Protein AF-A0A531LG54-F1 (afdb_monomer)

pLDDT: mean 94.02, std 7.64, range [58.91, 98.5]

Foldseek 3Di:
DPLVPDDPVLNVLLVQLVVVCVVVVNPDRDVVSSVVSVVVDPPD

Radius of gyration: 10.51 Å; Cα contacts (8 Å, |Δi|>4): 22; chains: 1; bounding box: 26×16×26 Å

Solvent-accessible surface area (backbone atoms only — not comparable to full-atom values): 2742 Å² total; per-residue (Å²): 133,74,65,86,80,50,55,71,69,56,50,49,48,52,52,53,16,49,52,50,24,55,76,68,72,42,92,62,84,53,71,68,36,43,52,51,48,59,74,70,42,92,81,120

Secondary structure (DSSP, 8-state):
--GGGS-HHHHHHHHHHHHHHHHTT-SS--HHHHHHHHHS-TT-

Nearest PDB structures (foldseek):
  5fug-assembly1_H  TM=7.741E-01  e=3.712E+00  Homo sapiens
  7vcq-assembly2_E  TM=7.055E-01  e=2.842E+00  Homo sapiens
  8vfz-assembly1_H  TM=7.547E-01  e=4.242E+00  Homo sapiens
  7ccq-assembly1_D  TM=7.867E-01  e=5.922E+00  Homo sapiens
  7pfc-assembly1_D  TM=7.538E-01  e=5.922E+00  Homo sapiens

Sequence (44 aa):
MNLEKYSERVRGFIQSAQTLALSRNHQQFTPEHILKVLVDDDEG

Mean predicted aligned error: 2.88 Å

Structure (mmCIF, N/CA/C/O backbone):
data_AF-A0A531LG54-F1
#
_entry.id   AF-A0A531LG54-F1
#
loop_
_atom_site.group_PDB
_atom_site.id
_atom_site.type_symbol
_atom_site.label_atom_id
_atom_site.label_alt_id
_atom_site.label_comp_id
_atom_site.label_asym_id
_atom_site.label_entity_id
_atom_site.label_seq_id
_atom_site.pdbx_PDB_ins_code
_atom_site.Cartn_x
_atom_site.Cartn_y
_atom_site.Cartn_z
_atom_site.occupancy
_atom_site.B_iso_or_equiv
_atom_site.auth_seq_id
_atom_site.auth_comp_id
_atom_site.auth_asym_id
_atom_site.auth_atom_id
_atom_site.pdbx_PDB_model_num
ATOM 1 N N . MET A 1 1 ? 11.467 -5.202 4.433 1.00 79.75 1 MET A N 1
ATOM 2 C CA . MET A 1 1 ? 11.480 -4.784 3.013 1.00 79.75 1 MET A CA 1
ATOM 3 C C . MET A 1 1 ? 12.404 -3.579 2.907 1.00 79.75 1 MET A C 1
ATOM 5 O O . MET A 1 1 ? 12.348 -2.751 3.806 1.00 79.75 1 MET A O 1
ATOM 9 N N . ASN A 1 2 ? 13.243 -3.492 1.874 1.00 90.88 2 ASN A N 1
ATOM 10 C CA . ASN A 1 2 ? 14.189 -2.381 1.673 1.00 90.88 2 ASN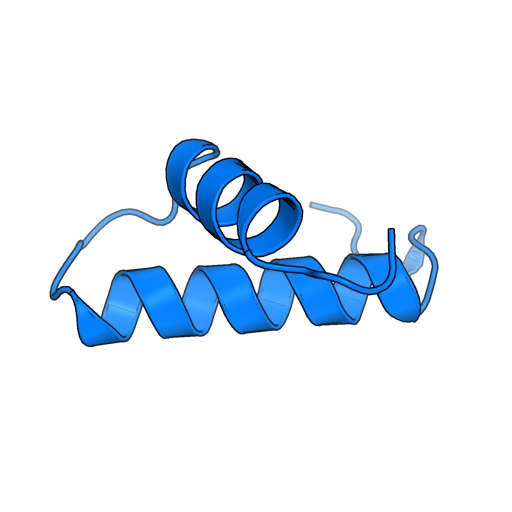 A CA 1
ATOM 11 C C . ASN A 1 2 ? 13.523 -1.296 0.815 1.00 90.88 2 ASN A C 1
ATOM 13 O O . ASN A 1 2 ? 13.723 -1.244 -0.400 1.00 90.88 2 ASN A O 1
ATOM 17 N N . LEU A 1 3 ? 12.628 -0.517 1.431 1.00 90.62 3 LEU A N 1
ATOM 18 C CA . LEU A 1 3 ? 11.724 0.402 0.727 1.00 90.62 3 LEU A CA 1
ATOM 19 C C . LEU A 1 3 ? 12.448 1.552 0.016 1.00 90.62 3 LEU A C 1
ATOM 21 O O . LEU A 1 3 ? 11.966 2.082 -0.987 1.00 90.62 3 LEU A O 1
ATOM 25 N N . GLU A 1 4 ? 13.626 1.913 0.507 1.00 93.88 4 GLU A N 1
ATOM 26 C CA . GLU A 1 4 ? 14.504 2.929 -0.061 1.00 93.88 4 GLU A CA 1
ATOM 27 C C . GLU A 1 4 ? 14.998 2.574 -1.470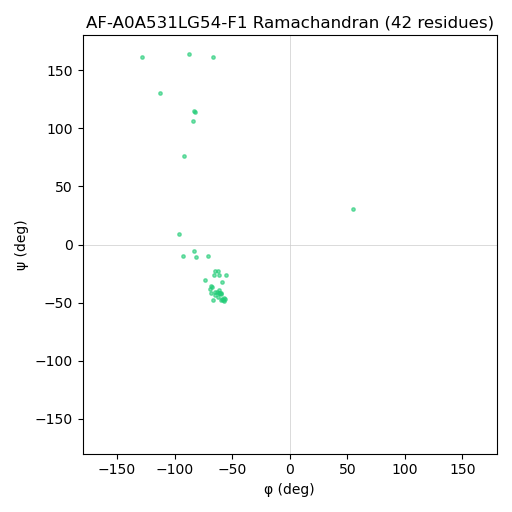 1.00 93.88 4 GLU A C 1
ATOM 29 O O . GLU A 1 4 ? 15.319 3.469 -2.247 1.00 93.88 4 GLU A O 1
ATOM 34 N N . LYS A 1 5 ? 15.004 1.284 -1.830 1.00 96.38 5 LYS A N 1
ATOM 35 C CA . LYS A 1 5 ? 15.414 0.817 -3.161 1.00 96.38 5 LYS A CA 1
ATOM 36 C C . LYS A 1 5 ? 14.316 0.927 -4.219 1.00 96.38 5 LYS A C 1
ATOM 38 O O . LYS A 1 5 ? 14.602 0.729 -5.397 1.00 96.38 5 LYS A O 1
ATOM 43 N N . TYR A 1 6 ? 13.074 1.200 -3.826 1.00 95.75 6 TYR A N 1
ATOM 44 C CA . TYR A 1 6 ? 11.964 1.333 -4.768 1.00 95.75 6 TYR A CA 1
ATOM 45 C C . TYR A 1 6 ? 11.826 2.761 -5.297 1.00 95.75 6 TYR A C 1
ATOM 47 O O . TYR A 1 6 ? 12.365 3.712 -4.731 1.00 95.75 6 TYR A O 1
ATOM 55 N N . SER A 1 7 ? 11.085 2.920 -6.393 1.00 96.69 7 SER A N 1
ATOM 56 C CA . SER A 1 7 ? 10.697 4.245 -6.870 1.00 96.69 7 SER A CA 1
ATOM 57 C C . SER A 1 7 ? 9.732 4.911 -5.889 1.00 96.69 7 SER A C 1
ATOM 59 O O . SER A 1 7 ? 9.094 4.260 -5.057 1.00 96.69 7 SER A O 1
ATOM 61 N N . GLU A 1 8 ? 9.602 6.228 -6.002 1.00 95.56 8 GLU A N 1
ATOM 62 C CA . GLU A 1 8 ? 8.641 6.990 -5.209 1.00 95.56 8 GLU A CA 1
ATOM 63 C C . GLU A 1 8 ? 7.196 6.533 -5.458 1.00 95.56 8 GLU A C 1
ATOM 65 O O . GLU A 1 8 ? 6.471 6.291 -4.496 1.00 95.56 8 GLU A O 1
ATOM 70 N N . ARG A 1 9 ? 6.826 6.272 -6.723 1.00 93.31 9 ARG A N 1
ATOM 71 C CA . ARG A 1 9 ? 5.508 5.726 -7.103 1.00 93.31 9 ARG A CA 1
ATOM 72 C C . ARG A 1 9 ? 5.217 4.393 -6.402 1.00 93.31 9 ARG A C 1
ATOM 74 O O . ARG A 1 9 ? 4.160 4.230 -5.801 1.00 93.31 9 ARG A O 1
ATOM 81 N N . VAL A 1 10 ? 6.178 3.464 -6.388 1.00 95.12 10 VAL A N 1
ATOM 82 C CA . VAL A 1 10 ? 6.014 2.164 -5.708 1.00 95.12 10 VAL A CA 1
ATOM 83 C C . VAL A 1 10 ? 5.874 2.330 -4.194 1.00 95.12 10 VAL A C 1
ATOM 85 O O . VAL A 1 10 ? 5.040 1.663 -3.582 1.00 95.12 10 VAL A O 1
ATOM 88 N N . ARG A 1 11 ? 6.647 3.230 -3.572 1.00 95.88 11 ARG A N 1
ATOM 89 C CA . ARG A 1 11 ? 6.481 3.532 -2.141 1.00 95.88 11 ARG A CA 1
ATOM 90 C C . ARG A 1 11 ? 5.092 4.100 -1.836 1.00 95.88 11 ARG A C 1
ATOM 92 O O . ARG A 1 11 ? 4.503 3.697 -0.835 1.00 95.88 11 ARG A O 1
ATOM 99 N N . GLY A 1 12 ? 4.561 4.954 -2.713 1.00 95.69 12 GLY A N 1
ATOM 100 C CA . GLY A 1 12 ? 3.191 5.464 -2.628 1.00 95.69 12 GLY A CA 1
ATOM 101 C C . GLY A 1 12 ? 2.1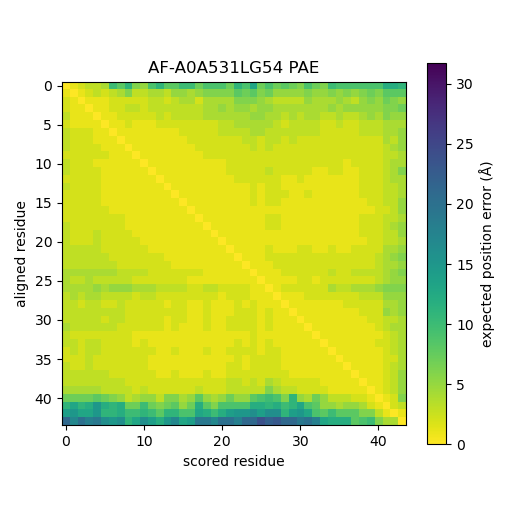53 4.340 -2.612 1.00 95.69 12 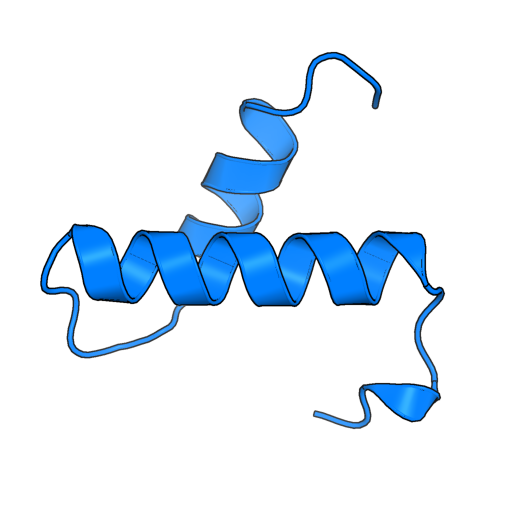GLY A C 1
ATOM 102 O O . GLY A 1 12 ? 1.329 4.277 -1.702 1.00 95.69 12 GLY A O 1
ATOM 103 N N . PHE A 1 13 ? 2.253 3.379 -3.536 1.00 96.31 13 PHE A N 1
ATOM 104 C CA . PHE A 1 13 ? 1.342 2.228 -3.568 1.00 96.31 13 PHE A CA 1
ATOM 105 C C . PHE A 1 13 ? 1.405 1.366 -2.306 1.00 96.31 13 PHE A C 1
ATOM 107 O O . PHE A 1 13 ? 0.366 0.960 -1.783 1.00 96.31 13 PHE A O 1
ATOM 114 N N . ILE A 1 14 ? 2.605 1.110 -1.778 1.00 96.62 14 ILE A N 1
ATOM 115 C CA . ILE A 1 14 ? 2.772 0.344 -0.534 1.00 96.62 14 ILE A CA 1
ATOM 116 C C . ILE A 1 14 ? 2.085 1.064 0.634 1.00 96.62 14 ILE A C 1
ATOM 118 O O . ILE A 1 14 ? 1.407 0.421 1.436 1.00 96.62 14 ILE A O 1
ATOM 122 N N . GLN A 1 15 ? 2.209 2.390 0.715 1.00 96.56 15 GLN A N 1
ATOM 123 C CA . GLN A 1 15 ? 1.586 3.182 1.774 1.00 96.56 15 GLN A CA 1
ATOM 124 C C . GLN A 1 15 ? 0.053 3.219 1.659 1.00 96.56 15 GLN A C 1
ATOM 126 O O . GLN A 1 15 ? -0.652 3.043 2.660 1.00 96.56 15 GLN A O 1
ATOM 131 N N . SER A 1 16 ? -0.477 3.366 0.443 1.00 97.12 16 SER A N 1
ATOM 132 C CA . SER A 1 16 ? -1.917 3.266 0.179 1.00 97.12 16 SER A CA 1
ATOM 133 C C . SER A 1 16 ? -2.459 1.884 0.554 1.00 97.12 16 SER A C 1
ATOM 135 O O . SER A 1 16 ? -3.495 1.777 1.209 1.00 97.12 16 SER A O 1
ATOM 137 N N . ALA A 1 17 ? -1.725 0.817 0.232 1.00 97.81 17 ALA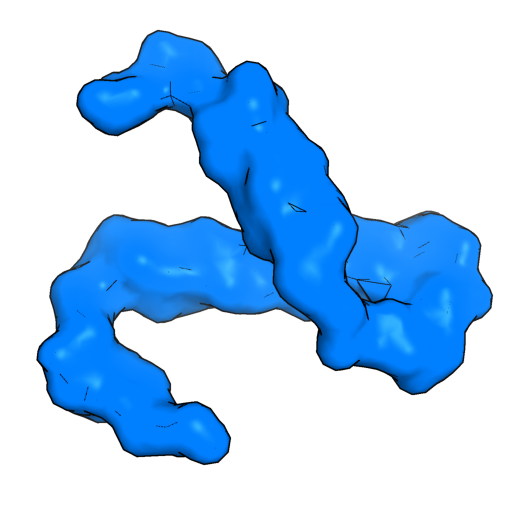 A N 1
ATOM 138 C CA . ALA A 1 17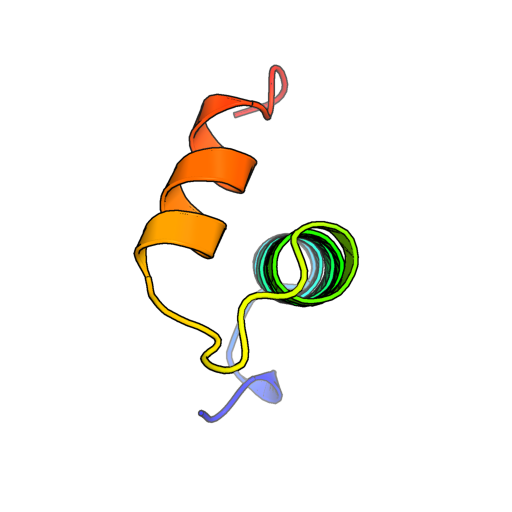 ? -2.123 -0.549 0.555 1.00 97.81 17 ALA A CA 1
ATOM 139 C C . ALA A 1 17 ? -2.109 -0.830 2.071 1.00 97.81 17 ALA A C 1
ATOM 141 O O . ALA A 1 17 ? -2.991 -1.526 2.577 1.00 97.81 17 ALA A O 1
ATOM 142 N N . GLN A 1 18 ? -1.157 -0.262 2.820 1.00 97.62 18 GLN A N 1
ATOM 143 C CA . GLN A 1 18 ? -1.149 -0.339 4.288 1.00 97.62 18 GLN A CA 1
ATOM 144 C C . GLN A 1 18 ? -2.348 0.394 4.899 1.00 97.62 18 GLN A C 1
ATOM 146 O O . GLN A 1 18 ? -3.016 -0.143 5.784 1.00 97.62 18 GLN A O 1
ATOM 151 N N . THR A 1 19 ? -2.667 1.586 4.387 1.00 97.81 19 THR A N 1
ATOM 152 C CA . THR A 1 19 ? -3.861 2.344 4.798 1.00 97.81 19 THR A CA 1
ATOM 153 C C . THR A 1 19 ? -5.138 1.551 4.522 1.00 97.81 19 THR A C 1
ATOM 155 O O . THR A 1 19 ? -6.015 1.467 5.383 1.00 97.81 19 THR A O 1
ATOM 158 N N . LEU A 1 20 ? -5.220 0.900 3.357 1.00 98.06 20 LEU A N 1
ATOM 159 C CA . LEU A 1 20 ? -6.342 0.040 2.994 1.00 98.06 20 LEU A CA 1
ATOM 160 C C . LEU A 1 20 ? -6.520 -1.115 3.990 1.00 98.06 20 LEU A C 1
ATOM 162 O O . LEU A 1 20 ? -7.639 -1.338 4.452 1.00 98.06 20 LEU A O 1
ATOM 166 N N . ALA A 1 21 ? -5.442 -1.816 4.355 1.00 98.50 21 ALA A N 1
ATOM 167 C CA . ALA A 1 21 ? -5.492 -2.908 5.331 1.00 98.50 21 ALA A CA 1
ATOM 168 C C . ALA A 1 21 ? -6.047 -2.439 6.687 1.00 98.50 21 ALA A C 1
ATOM 170 O O . ALA A 1 21 ? -6.983 -3.041 7.220 1.00 98.50 21 ALA A O 1
ATOM 171 N N . LEU A 1 22 ? -5.540 -1.310 7.195 1.00 98.00 22 LEU A N 1
ATOM 172 C CA . LEU A 1 22 ? -6.007 -0.709 8.448 1.00 98.00 22 LEU A CA 1
ATOM 173 C C . LEU A 1 22 ? -7.484 -0.301 8.369 1.00 98.00 22 LEU A C 1
ATOM 175 O O . LEU A 1 22 ? -8.258 -0.630 9.265 1.00 98.00 22 LEU A O 1
ATOM 179 N N . SER A 1 23 ? -7.900 0.345 7.274 1.00 98.00 23 SER A N 1
ATOM 180 C CA . SER A 1 23 ? -9.290 0.790 7.077 1.00 98.00 23 SER A CA 1
ATOM 181 C C . SER A 1 23 ? -10.303 -0.361 7.062 1.00 98.00 23 SER A C 1
ATOM 183 O O . SER A 1 23 ? -11.466 -0.172 7.413 1.00 98.00 23 SER A O 1
ATOM 185 N N . ARG A 1 24 ? -9.859 -1.566 6.684 1.00 97.94 24 ARG A N 1
ATOM 186 C CA . ARG A 1 24 ? -10.682 -2.781 6.633 1.00 97.94 24 ARG A CA 1
ATOM 187 C C . ARG A 1 24 ? -10.563 -3.647 7.888 1.00 97.94 24 ARG A C 1
ATOM 189 O O . ARG A 1 24 ? -11.094 -4.752 7.906 1.00 97.94 24 ARG A O 1
ATOM 196 N N . ASN A 1 25 ? -9.902 -3.158 8.941 1.00 97.69 25 ASN A N 1
ATOM 197 C CA . ASN A 1 25 ? -9.612 -3.919 10.161 1.00 97.69 25 ASN A CA 1
ATOM 198 C C . ASN A 1 25 ? -8.871 -5.243 9.887 1.00 97.69 25 ASN A C 1
ATOM 200 O O . ASN A 1 25 ? -9.023 -6.220 10.622 1.00 97.69 25 ASN A O 1
ATOM 204 N N . HIS A 1 26 ? -8.057 -5.293 8.830 1.00 98.06 26 HIS A N 1
ATOM 205 C CA . HIS A 1 26 ? -7.212 -6.446 8.553 1.00 98.06 26 HIS A CA 1
ATOM 206 C C . HIS A 1 26 ? -5.941 -6.345 9.402 1.00 98.06 26 HIS A C 1
ATOM 208 O O . HIS A 1 26 ? -5.118 -5.452 9.215 1.00 98.06 26 HIS A O 1
ATOM 214 N N . GLN A 1 27 ? -5.771 -7.276 10.343 1.00 95.75 27 GLN A N 1
ATOM 215 C CA . GLN A 1 27 ? -4.613 -7.299 11.249 1.00 95.75 27 GLN A CA 1
ATOM 216 C C . GLN A 1 27 ? -3.284 -7.545 10.524 1.00 95.75 27 GLN A C 1
ATOM 218 O O . GLN A 1 27 ? -2.221 -7.211 11.044 1.00 95.75 27 GLN A O 1
ATOM 223 N N . GLN A 1 28 ? -3.340 -8.151 9.338 1.00 97.25 28 GLN A N 1
ATOM 224 C CA . GLN A 1 28 ? -2.171 -8.460 8.533 1.00 97.25 28 GLN A CA 1
ATOM 225 C C . GLN A 1 28 ? -2.166 -7.622 7.263 1.00 97.25 28 GLN A C 1
ATOM 227 O O . GLN A 1 28 ? -3.137 -7.592 6.507 1.00 97.25 28 GLN A O 1
ATOM 232 N N . PHE A 1 29 ? -1.027 -6.987 7.010 1.00 97.44 29 PHE A N 1
ATOM 233 C CA . PHE A 1 29 ? -0.725 -6.414 5.712 1.00 97.44 29 PHE A CA 1
ATOM 234 C C . PHE A 1 29 ? -0.180 -7.511 4.793 1.00 97.44 29 PHE A C 1
ATOM 236 O O . PHE A 1 29 ? 0.883 -8.078 5.046 1.00 97.44 29 PHE A O 1
ATOM 243 N N . THR A 1 30 ? -0.927 -7.814 3.737 1.00 97.69 30 THR A N 1
ATOM 244 C CA . THR A 1 30 ? -0.662 -8.924 2.809 1.00 97.69 30 THR A CA 1
ATOM 245 C C . THR A 1 30 ? -0.655 -8.453 1.345 1.00 97.69 30 THR A C 1
ATOM 247 O O . THR A 1 30 ? -1.203 -7.380 1.057 1.00 97.69 30 THR A O 1
ATOM 250 N N . PRO A 1 31 ? -0.069 -9.221 0.401 1.00 97.12 31 PRO A N 1
ATOM 251 C CA . PRO A 1 31 ? 0.009 -8.842 -1.015 1.00 97.12 31 PRO A CA 1
ATOM 252 C C . PRO A 1 31 ? -1.337 -8.523 -1.683 1.00 97.12 31 PRO A C 1
ATOM 254 O O . PRO A 1 31 ? -1.375 -7.714 -2.607 1.00 97.12 31 PRO A O 1
ATOM 257 N N . GLU A 1 32 ? -2.449 -9.082 -1.201 1.00 97.88 32 GLU A N 1
ATOM 258 C CA . GLU A 1 32 ? -3.800 -8.804 -1.703 1.00 97.88 32 GLU A CA 1
ATOM 259 C C . GLU A 1 32 ? -4.173 -7.318 -1.591 1.00 97.88 32 GLU A C 1
ATOM 261 O O . GLU A 1 32 ? -4.871 -6.788 -2.453 1.00 97.88 32 GLU A O 1
ATOM 266 N N . HIS A 1 33 ? -3.675 -6.613 -0.571 1.00 98.38 33 HIS A N 1
ATOM 267 C CA . HIS A 1 33 ? -3.900 -5.174 -0.418 1.00 98.38 33 HIS A CA 1
ATOM 268 C C . HIS A 1 33 ? -3.165 -4.368 -1.485 1.00 98.38 33 HIS A C 1
ATOM 270 O O . HIS A 1 33 ? -3.702 -3.389 -1.997 1.00 98.38 33 HIS A O 1
ATOM 276 N N . IL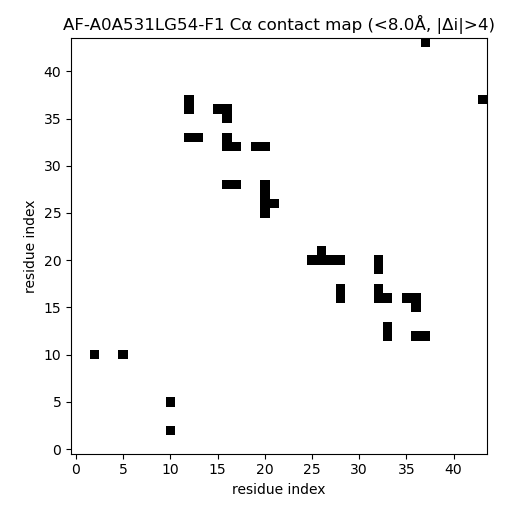E A 1 34 ? -1.945 -4.792 -1.827 1.00 96.81 34 ILE A N 1
ATOM 277 C CA . ILE A 1 34 ? -1.143 -4.164 -2.880 1.00 96.81 34 ILE A CA 1
ATOM 278 C C . ILE A 1 34 ? -1.826 -4.393 -4.226 1.00 96.81 34 ILE A C 1
ATOM 280 O O . ILE A 1 34 ? -2.029 -3.440 -4.969 1.00 96.81 34 ILE A O 1
ATOM 284 N N . LEU A 1 35 ? -2.242 -5.633 -4.504 1.00 97.00 35 LEU A N 1
ATOM 285 C CA . LEU A 1 35 ? -2.984 -5.963 -5.719 1.00 97.00 35 LEU A CA 1
ATOM 286 C C . LEU A 1 35 ? -4.250 -5.113 -5.846 1.00 97.00 35 LEU A C 1
ATOM 288 O O . LEU A 1 35 ? -4.498 -4.557 -6.909 1.00 97.00 35 LEU A O 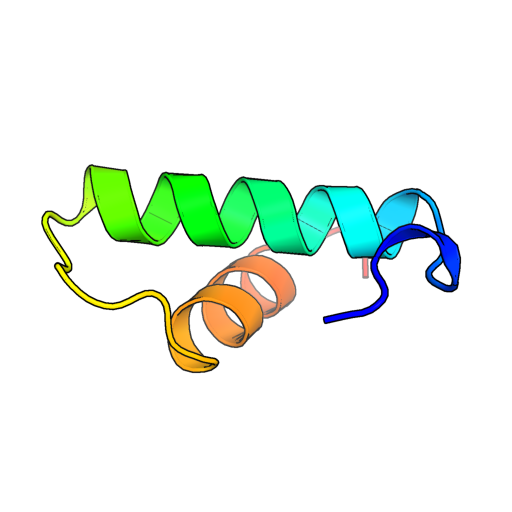1
ATOM 292 N N . LYS A 1 36 ? -5.031 -4.985 -4.766 1.00 97.19 36 LYS A N 1
ATOM 293 C CA . LYS A 1 36 ? -6.259 -4.187 -4.780 1.00 97.19 36 LYS A CA 1
ATOM 294 C C . LYS A 1 36 ? -5.979 -2.726 -5.129 1.00 97.19 36 LYS A C 1
ATOM 296 O O . LYS A 1 36 ? -6.650 -2.192 -5.998 1.00 97.19 36 LYS A O 1
ATOM 301 N N . VAL A 1 37 ? -4.981 -2.112 -4.495 1.00 96.31 37 VAL A N 1
ATOM 302 C CA . VAL A 1 37 ? -4.607 -0.720 -4.784 1.00 96.31 37 VAL A CA 1
ATOM 303 C C . VAL A 1 37 ? -4.112 -0.545 -6.219 1.00 96.31 37 VAL A C 1
ATOM 305 O O . VAL A 1 37 ? -4.479 0.433 -6.848 1.00 96.31 37 VAL A O 1
ATOM 308 N N . LEU A 1 38 ? -3.316 -1.478 -6.747 1.00 95.00 38 LEU A N 1
ATOM 309 C CA . LEU A 1 38 ? -2.822 -1.398 -8.127 1.00 95.00 38 LEU A CA 1
ATOM 310 C C . LEU A 1 38 ? -3.936 -1.573 -9.166 1.00 95.00 38 LEU A C 1
ATOM 312 O O . LEU A 1 38 ? -3.884 -0.948 -10.214 1.00 95.00 38 LEU A O 1
ATOM 316 N N . VAL A 1 39 ? -4.924 -2.431 -8.896 1.00 95.31 39 VAL A N 1
ATOM 317 C CA . VAL A 1 39 ? -6.082 -2.631 -9.787 1.00 95.31 39 VAL A CA 1
ATOM 318 C C . VAL A 1 39 ? -7.049 -1.447 -9.734 1.00 95.31 39 VAL A C 1
ATOM 320 O O . VAL A 1 39 ? -7.713 -1.174 -10.726 1.00 95.31 39 VAL A O 1
ATOM 323 N N . ASP A 1 40 ? -7.132 -0.765 -8.591 1.00 94.19 40 ASP A N 1
ATOM 324 C CA . ASP A 1 40 ? -7.969 0.427 -8.413 1.00 94.19 40 ASP A CA 1
ATOM 325 C C . ASP A 1 40 ? -7.290 1.719 -8.908 1.00 94.19 40 ASP A C 1
ATOM 327 O O . ASP A 1 40 ? -7.919 2.775 -8.884 1.00 94.19 40 ASP A O 1
ATOM 331 N N . ASP A 1 41 ? -6.018 1.661 -9.320 1.00 89.88 41 ASP A N 1
ATOM 332 C CA . ASP A 1 41 ? -5.291 2.804 -9.876 1.00 89.88 41 ASP A CA 1
ATOM 333 C C . ASP A 1 41 ? -5.586 2.940 -11.374 1.00 89.88 41 ASP A C 1
ATOM 335 O O . ASP A 1 41 ? -5.079 2.179 -12.198 1.00 89.88 41 ASP A O 1
ATOM 339 N N . ASP A 1 42 ? -6.389 3.940 -11.733 1.00 76.06 42 ASP A N 1
ATOM 340 C CA . ASP A 1 42 ? -6.739 4.234 -13.130 1.00 76.06 42 ASP A CA 1
ATOM 341 C C . ASP A 1 42 ? -5.558 4.821 -13.941 1.00 76.06 42 ASP A C 1
ATOM 343 O O . ASP A 1 42 ? -5.658 4.964 -15.162 1.00 76.06 42 ASP A O 1
ATOM 347 N N . GLU A 1 43 ? -4.443 5.180 -13.287 1.00 72.94 43 GLU A N 1
ATOM 348 C CA . GLU A 1 43 ? -3.273 5.822 -13.909 1.00 72.94 43 GLU A CA 1
ATOM 349 C C . GLU A 1 43 ? -2.162 4.866 -14.375 1.00 72.94 43 GLU A C 1
ATOM 351 O O . GLU A 1 43 ? -1.266 5.339 -15.072 1.00 72.94 43 GLU A O 1
ATOM 356 N N . GLY A 1 44 ? -2.203 3.572 -14.022 1.00 58.91 44 GLY A N 1
ATOM 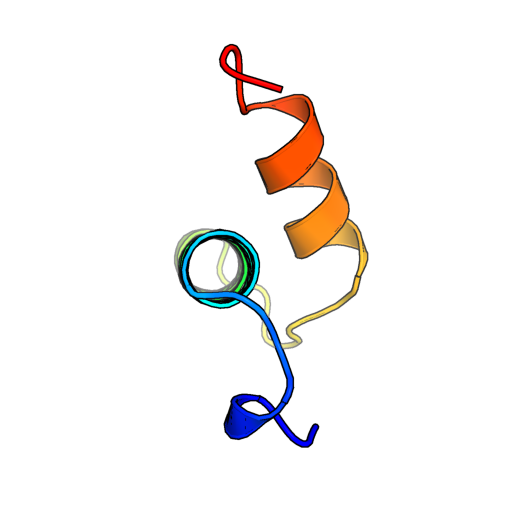357 C CA . GLY A 1 44 ? -1.320 2.505 -14.541 1.00 58.91 44 GLY A CA 1
ATOM 358 C C . GLY A 1 44 ? 0.130 2.889 -14.841 1.00 58.91 44 GLY A C 1
ATOM 359 O O . GLY A 1 44 ? 0.448 3.048 -16.039 1.00 58.91 44 GLY A O 1
#